Protein AF-A0A7Y2I5K4-F1 (afdb_monomer_lite)

Structure (mmCIF, N/CA/C/O backbone):
data_AF-A0A7Y2I5K4-F1
#
_entry.id   AF-A0A7Y2I5K4-F1
#
loop_
_atom_site.group_PDB
_atom_site.id
_atom_site.type_symbol
_atom_site.label_atom_id
_atom_site.label_alt_id
_atom_site.label_comp_id
_atom_site.label_asym_id
_atom_site.label_entity_id
_atom_site.label_seq_id
_atom_site.pdbx_PDB_ins_code
_atom_site.Cartn_x
_atom_site.Cartn_y
_atom_site.Cartn_z
_atom_site.occupancy
_atom_site.B_iso_or_equiv
_atom_site.auth_seq_id
_atom_site.auth_comp_id
_atom_site.auth_asym_id
_atom_site.auth_atom_id
_atom_site.pdbx_PDB_model_num
ATOM 1 N N . GLY A 1 1 ? 0.818 -4.523 -8.045 1.00 84.44 1 GLY A N 1
ATOM 2 C CA . GLY A 1 1 ? 1.804 -3.692 -7.335 1.00 84.44 1 GLY A CA 1
ATOM 3 C C . GLY A 1 1 ? 1.032 -2.727 -6.488 1.00 84.44 1 GLY A C 1
ATOM 4 O O . GLY A 1 1 ? 0.648 -3.096 -5.394 1.00 84.44 1 GLY A O 1
ATOM 5 N N . GLU A 1 2 ? 0.674 -1.592 -7.070 1.00 87.56 2 GLU A N 1
ATOM 6 C CA . GLU A 1 2 ? -0.222 -0.603 -6.465 1.00 87.56 2 GLU A CA 1
ATOM 7 C C . GLU A 1 2 ? -1.575 -1.184 -6.022 1.00 87.56 2 GLU A C 1
ATOM 9 O O . GLU A 1 2 ? -1.931 -1.066 -4.860 1.00 87.56 2 GLU A O 1
ATOM 14 N N . GLU A 1 3 ? -2.268 -1.934 -6.885 1.00 88.69 3 GLU A N 1
ATOM 15 C CA . GLU A 1 3 ? -3.546 -2.579 -6.524 1.00 88.69 3 GLU A CA 1
ATOM 16 C C . GLU A 1 3 ? -3.444 -3.536 -5.325 1.00 88.69 3 GLU A C 1
ATOM 18 O O . GLU A 1 3 ? -4.376 -3.647 -4.535 1.00 88.69 3 GLU A O 1
ATOM 23 N N . ALA A 1 4 ? -2.305 -4.220 -5.175 1.00 90.06 4 ALA A N 1
ATOM 24 C CA . ALA A 1 4 ? -2.082 -5.110 -4.039 1.00 90.06 4 ALA A CA 1
ATOM 25 C C . ALA A 1 4 ? -1.855 -4.298 -2.756 1.00 90.06 4 ALA A C 1
ATOM 27 O O . ALA A 1 4 ? -2.459 -4.595 -1.734 1.00 90.06 4 ALA A O 1
ATOM 28 N N . ALA A 1 5 ? -1.069 -3.221 -2.839 1.00 91.12 5 ALA A N 1
ATOM 29 C CA . ALA A 1 5 ? -0.848 -2.316 -1.716 1.00 91.12 5 ALA A CA 1
ATOM 30 C C . ALA A 1 5 ? -2.142 -1.603 -1.26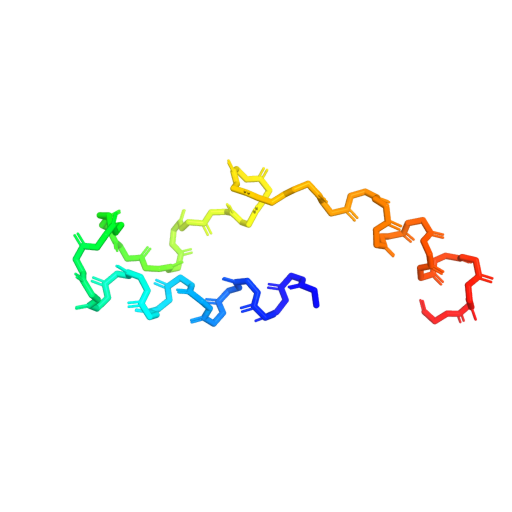7 1.00 91.12 5 ALA A C 1
ATOM 32 O O . ALA A 1 5 ? -2.348 -1.399 -0.074 1.00 91.12 5 ALA A O 1
ATOM 33 N N . LEU A 1 6 ? -3.058 -1.289 -2.193 1.00 90.69 6 LEU A N 1
ATOM 34 C CA . LEU A 1 6 ? -4.386 -0.761 -1.851 1.00 90.69 6 LEU A CA 1
ATOM 35 C C . LEU A 1 6 ? -5.233 -1.772 -1.060 1.00 90.69 6 LEU A C 1
ATOM 37 O O . LEU A 1 6 ? -5.938 -1.387 -0.130 1.00 90.69 6 LEU A O 1
ATOM 41 N N . ALA A 1 7 ? -5.161 -3.063 -1.398 1.00 92.44 7 ALA A N 1
ATOM 42 C CA . ALA A 1 7 ? -5.837 -4.108 -0.628 1.00 92.44 7 ALA A CA 1
ATOM 43 C C . ALA A 1 7 ? -5.213 -4.284 0.768 1.00 92.44 7 ALA A C 1
ATOM 45 O O . ALA A 1 7 ? -5.937 -4.465 1.749 1.00 92.44 7 ALA A O 1
ATOM 46 N N . ASP A 1 8 ? -3.888 -4.162 0.872 1.00 93.38 8 ASP A N 1
ATOM 47 C CA . ASP A 1 8 ? -3.171 -4.237 2.146 1.00 93.38 8 ASP A CA 1
ATOM 48 C C . ASP A 1 8 ? -3.575 -3.102 3.101 1.00 93.38 8 ASP A C 1
ATOM 50 O O . ASP A 1 8 ? -3.662 -3.320 4.309 1.00 93.38 8 ASP A O 1
ATOM 54 N N . PHE A 1 9 ? -3.905 -1.908 2.592 1.00 95.19 9 PHE A N 1
ATOM 55 C CA . PHE A 1 9 ? -4.415 -0.824 3.438 1.00 95.19 9 PHE A CA 1
ATOM 56 C C . PHE A 1 9 ? -5.695 -1.195 4.182 1.00 95.19 9 PHE A C 1
ATOM 58 O O . PHE A 1 9 ? -5.813 -0.864 5.359 1.00 95.19 9 PHE A O 1
ATOM 65 N N . ILE A 1 10 ? -6.625 -1.912 3.546 1.00 93.19 10 ILE A N 1
ATOM 66 C CA . ILE A 1 10 ? -7.848 -2.378 4.219 1.00 93.19 10 ILE A CA 1
ATOM 67 C C . ILE A 1 10 ? -7.472 -3.300 5.381 1.00 93.19 10 ILE A C 1
ATOM 69 O O . ILE A 1 10 ? -7.930 -3.102 6.503 1.00 93.19 10 ILE A O 1
ATOM 73 N N . PHE A 1 11 ? -6.572 -4.253 5.134 1.00 93.94 11 PHE A N 1
ATOM 74 C CA . PHE A 1 11 ? -6.094 -5.172 6.162 1.00 93.94 11 PHE A CA 1
ATOM 75 C C . PHE A 1 11 ? -5.422 -4.441 7.334 1.00 93.94 11 PHE A C 1
ATOM 77 O O . PHE A 1 11 ? -5.703 -4.744 8.492 1.00 93.94 11 PHE A O 1
ATOM 84 N N . PHE A 1 12 ? -4.555 -3.464 7.060 1.00 94.31 12 PHE A N 1
ATOM 85 C CA . PHE A 1 12 ? -3.833 -2.737 8.105 1.00 94.31 12 PHE A CA 1
ATOM 86 C C . PHE A 1 12 ? -4.707 -1.757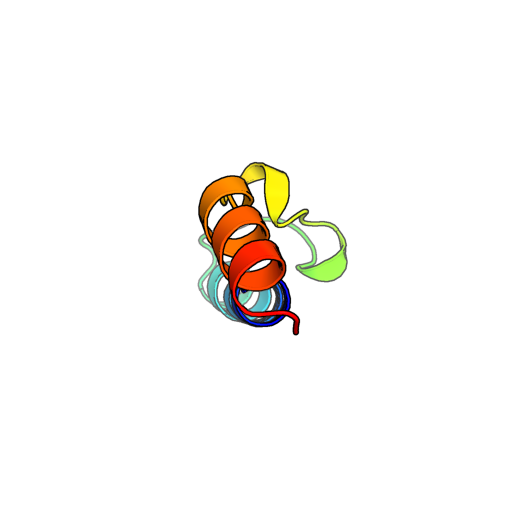 8.892 1.00 94.31 12 PHE A C 1
ATOM 88 O O . PHE A 1 12 ? -4.462 -1.563 10.085 1.00 94.31 12 PHE A O 1
ATOM 95 N N . VAL A 1 13 ? -5.720 -1.162 8.259 1.00 93.81 13 VAL A N 1
ATOM 96 C CA . VAL A 1 13 ? -6.729 -0.346 8.948 1.00 93.81 13 VAL A CA 1
ATOM 97 C C . VAL A 1 13 ? -7.591 -1.230 9.851 1.00 93.81 13 VAL A C 1
ATOM 99 O O . VAL A 1 13 ? -7.743 -0.9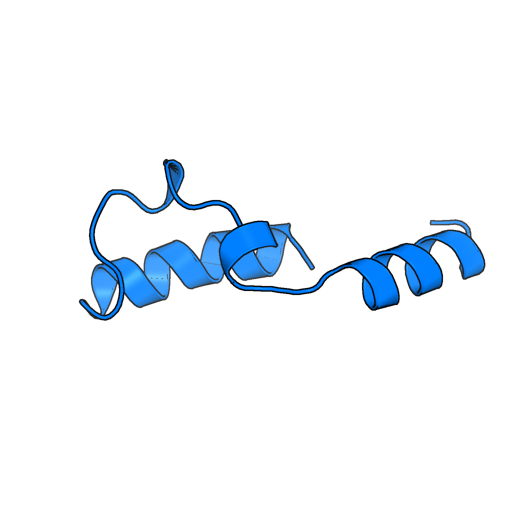22 11.032 1.00 93.81 13 VAL A O 1
ATOM 102 N N . ASP A 1 14 ? -8.067 -2.376 9.356 1.00 93.81 14 ASP A N 1
ATOM 103 C CA . ASP A 1 14 ? -8.866 -3.324 10.148 1.00 93.81 14 ASP A CA 1
ATOM 104 C C . ASP A 1 14 ? -8.070 -3.927 11.318 1.00 93.81 14 ASP A C 1
ATOM 106 O O . ASP A 1 14 ? -8.609 -4.150 12.404 1.00 93.81 14 ASP A O 1
ATOM 110 N N . ALA A 1 15 ? -6.768 -4.157 11.126 1.00 94.94 15 ALA A N 1
ATOM 111 C CA . ALA A 1 15 ? -5.854 -4.603 12.175 1.00 94.94 15 ALA A CA 1
ATOM 112 C C . ALA A 1 15 ? -5.485 -3.495 13.184 1.00 94.94 15 ALA A C 1
ATOM 114 O O . ALA A 1 15 ? -4.815 -3.779 14.180 1.00 94.94 15 ALA A O 1
ATOM 115 N N . GLY A 1 16 ? -5.885 -2.242 12.936 1.00 93.19 16 GLY A N 1
ATOM 116 C CA . GLY A 1 16 ? -5.576 -1.084 13.777 1.00 93.19 16 GLY A CA 1
ATOM 117 C C . GLY A 1 16 ? -4.120 -0.611 13.701 1.00 93.19 16 GLY A C 1
ATOM 118 O O . GLY A 1 16 ? -3.665 0.106 14.588 1.00 93.19 16 GLY A O 1
ATOM 119 N N . GLN A 1 17 ? -3.367 -1.026 12.677 1.00 94.00 17 GLN A N 1
ATOM 120 C CA . GLN A 1 17 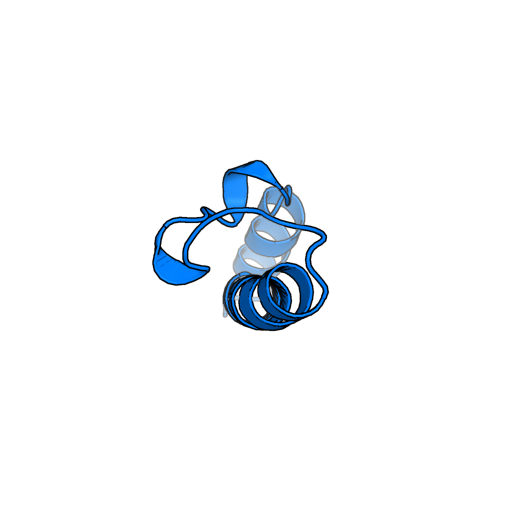? -1.985 -0.583 12.455 1.00 94.00 17 GLN A CA 1
ATOM 121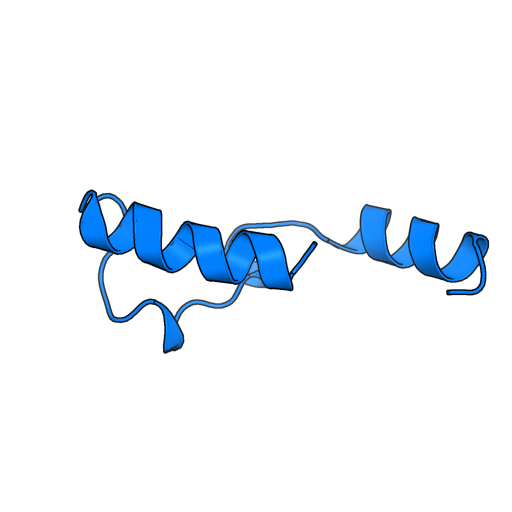 C C . GLN A 1 17 ? -1.904 0.747 11.701 1.00 94.00 17 GLN A C 1
ATOM 123 O O . GLN A 1 17 ? -0.911 1.460 11.845 1.00 94.00 17 GLN A O 1
ATOM 128 N N . LEU A 1 18 ? -2.922 1.073 10.903 1.00 92.94 18 LEU A N 1
ATOM 129 C CA . LEU A 1 18 ? -3.050 2.348 10.200 1.00 92.94 18 LEU A CA 1
ATOM 130 C C . LEU A 1 18 ? -4.338 3.054 10.627 1.00 92.94 18 LEU A C 1
ATOM 132 O O . LEU A 1 18 ? -5.370 2.418 10.828 1.00 92.94 18 LEU A O 1
ATOM 136 N N . GLU A 1 19 ? -4.262 4.376 10.768 1.00 89.19 19 GLU A N 1
ATOM 137 C CA . GLU A 1 19 ? -5.393 5.220 11.152 1.00 89.19 19 GLU A CA 1
ATOM 138 C C . GLU A 1 19 ? -6.010 5.913 9.931 1.00 89.19 19 GLU A C 1
ATOM 140 O O . GLU A 1 19 ? -5.299 6.398 9.050 1.00 89.19 19 GLU A O 1
ATOM 145 N N . GLY A 1 20 ? -7.342 6.015 9.923 1.00 87.00 20 GLY A N 1
ATOM 146 C CA . GLY A 1 20 ? -8.113 6.654 8.854 1.00 87.00 20 GLY A CA 1
ATOM 147 C C . GLY A 1 20 ? -8.700 5.664 7.841 1.00 87.00 20 GLY A C 1
ATOM 148 O O . GLY A 1 20 ? -8.461 4.459 7.929 1.00 87.00 20 GLY A O 1
ATOM 149 N N . PRO A 1 21 ? -9.531 6.142 6.899 1.00 91.31 21 PRO A N 1
ATOM 150 C CA . PRO A 1 21 ? -10.095 5.281 5.872 1.00 91.31 21 PRO A CA 1
ATOM 151 C C . PRO A 1 21 ? -9.005 4.871 4.876 1.00 91.31 21 PRO A C 1
ATOM 153 O O . PRO A 1 21 ? -8.257 5.709 4.375 1.00 91.31 21 PRO A O 1
ATOM 156 N N . ALA A 1 22 ? -8.955 3.581 4.533 1.00 89.81 22 ALA A N 1
ATOM 157 C CA . ALA A 1 22 ? -7.984 3.039 3.577 1.00 89.81 22 ALA A CA 1
ATOM 158 C C . ALA A 1 22 ? -7.991 3.769 2.215 1.00 89.81 22 ALA A C 1
ATOM 160 O O . ALA A 1 22 ? -6.970 3.807 1.538 1.00 89.81 22 ALA A O 1
ATOM 161 N N . SER A 1 23 ? -9.120 4.379 1.831 1.00 92.00 23 SER A N 1
ATOM 162 C CA . SER A 1 23 ? -9.273 5.170 0.602 1.00 92.00 23 SER A CA 1
ATOM 163 C C . SER A 1 23 ? -8.461 6.464 0.566 1.00 92.00 23 SER A C 1
ATOM 165 O O . SER A 1 23 ? -8.213 6.982 -0.519 1.00 92.00 23 SER A O 1
ATOM 167 N N . ASP A 1 24 ? -8.085 6.999 1.727 1.00 93.25 24 ASP A N 1
ATOM 168 C CA . ASP A 1 24 ? -7.377 8.279 1.829 1.00 93.25 24 ASP A CA 1
ATOM 169 C C . ASP A 1 24 ? -5.854 8.076 1.917 1.00 93.25 24 ASP A C 1
ATOM 171 O O . ASP A 1 24 ? -5.087 9.039 1.835 1.00 93.25 24 ASP A O 1
ATOM 175 N N . LEU A 1 25 ? -5.409 6.823 2.067 1.00 92.25 25 LEU A N 1
ATOM 176 C CA . LEU A 1 25 ? -4.003 6.443 2.120 1.00 92.25 25 LEU A CA 1
ATOM 177 C C . LEU A 1 25 ? -3.431 6.319 0.705 1.00 92.25 25 LEU A C 1
ATOM 179 O O . LEU A 1 25 ? -4.038 5.722 -0.185 1.00 92.25 25 LEU A O 1
ATOM 183 N N . LYS A 1 26 ? -2.233 6.866 0.497 1.00 91.81 26 LYS A N 1
ATOM 184 C CA . LYS A 1 26 ? -1.535 6.810 -0.791 1.00 91.81 26 LYS A CA 1
ATOM 185 C C . LYS A 1 26 ? -0.464 5.743 -0.751 1.00 91.81 26 LYS A C 1
ATOM 187 O O . LYS A 1 26 ? 0.365 5.739 0.153 1.00 91.81 26 LYS A O 1
ATOM 192 N N . VAL A 1 27 ? -0.450 4.857 -1.741 1.00 92.12 27 VAL A N 1
ATOM 193 C CA . VAL A 1 27 ? 0.527 3.763 -1.801 1.00 92.12 27 VAL A CA 1
ATOM 194 C C . VAL A 1 27 ? 1.955 4.306 -1.829 1.00 92.12 27 VAL A C 1
ATOM 196 O O . VAL A 1 27 ? 2.833 3.733 -1.187 1.00 92.12 27 VAL A O 1
ATOM 199 N N . GLU A 1 28 ? 2.191 5.430 -2.504 1.00 91.00 28 GLU A N 1
ATOM 200 C CA . GLU A 1 28 ? 3.521 6.028 -2.654 1.00 91.00 28 GLU A CA 1
ATOM 201 C C . GLU A 1 28 ? 4.106 6.571 -1.344 1.00 91.00 28 GLU A C 1
ATOM 203 O O . GLU A 1 28 ? 5.324 6.712 -1.238 1.00 91.00 28 GLU A O 1
ATOM 208 N N . ASP A 1 29 ? 3.268 6.826 -0.334 1.00 92.00 29 ASP A N 1
ATOM 209 C CA . ASP A 1 29 ? 3.726 7.259 0.989 1.00 92.00 29 ASP A CA 1
ATOM 210 C C . ASP A 1 29 ? 4.333 6.090 1.797 1.00 92.00 29 ASP A C 1
ATOM 212 O O . ASP A 1 29 ? 5.091 6.314 2.743 1.00 92.00 29 ASP A O 1
ATOM 216 N N . PHE A 1 30 ? 4.045 4.839 1.413 1.00 92.25 30 PHE A N 1
ATOM 217 C CA . PHE A 1 30 ? 4.445 3.628 2.145 1.00 92.25 30 PHE A CA 1
ATOM 218 C C . PHE A 1 30 ? 5.293 2.653 1.306 1.00 92.25 30 PHE A C 1
ATOM 220 O O . PHE A 1 30 ? 6.117 1.922 1.860 1.00 92.25 30 PHE A O 1
ATOM 227 N N . TRP A 1 31 ? 5.142 2.648 -0.023 1.00 94.19 31 TRP A N 1
ATOM 228 C CA . TRP A 1 31 ? 5.870 1.774 -0.945 1.00 94.19 31 TRP A CA 1
ATOM 229 C C . TRP A 1 31 ? 6.633 2.558 -2.009 1.00 94.19 31 TRP A C 1
ATOM 231 O O . TRP A 1 31 ? 6.097 3.412 -2.709 1.00 94.19 31 TRP A O 1
ATOM 241 N N . TYR A 1 32 ? 7.886 2.159 -2.230 1.00 94.56 32 TYR A N 1
ATOM 242 C CA . TYR A 1 32 ? 8.680 2.638 -3.356 1.00 94.56 32 TYR A CA 1
ATOM 243 C C . TYR A 1 32 ? 8.458 1.756 -4.595 1.00 94.56 32 TYR A C 1
ATOM 245 O O . TYR A 1 32 ? 9.068 0.693 -4.732 1.00 94.56 32 TYR A O 1
ATOM 253 N N . LEU A 1 33 ? 7.578 2.193 -5.504 1.00 93.25 33 LEU A N 1
ATOM 254 C CA . LEU A 1 33 ? 7.170 1.415 -6.687 1.00 93.25 33 LEU A CA 1
ATOM 255 C C . LEU A 1 33 ? 8.055 1.605 -7.928 1.00 93.25 33 LEU A C 1
ATOM 257 O O . LEU A 1 33 ? 7.975 0.797 -8.852 1.00 93.25 33 LEU A O 1
ATOM 261 N N . ALA A 1 34 ? 8.967 2.581 -7.937 1.00 93.81 34 ALA A N 1
ATOM 262 C CA . ALA A 1 34 ? 9.773 2.885 -9.123 1.00 93.81 34 ALA A CA 1
ATOM 263 C C . ALA A 1 34 ? 10.532 1.675 -9.727 1.00 93.81 34 ALA A C 1
ATOM 265 O O . ALA A 1 34 ? 10.594 1.575 -10.954 1.00 93.81 34 ALA A O 1
ATOM 266 N N . PRO A 1 35 ? 11.079 0.716 -8.945 1.00 93.81 35 PRO A N 1
ATOM 267 C CA . PRO A 1 35 ? 11.701 -0.481 -9.514 1.00 93.81 35 PRO A CA 1
ATOM 268 C C . PRO A 1 35 ? 10.699 -1.403 -10.223 1.00 93.81 35 PRO A C 1
ATOM 270 O O . PRO A 1 35 ? 11.032 -1.999 -11.249 1.00 93.81 35 PRO A O 1
ATOM 273 N N . LEU A 1 36 ? 9.475 -1.518 -9.698 1.00 90.62 36 LEU A N 1
ATOM 274 C CA . LEU A 1 36 ? 8.401 -2.286 -10.326 1.00 90.62 36 LEU A CA 1
ATOM 275 C C . LEU A 1 36 ? 7.958 -1.620 -11.632 1.00 90.62 36 LEU A C 1
ATOM 277 O O . LEU A 1 36 ? 7.795 -2.310 -12.636 1.00 90.62 36 LEU A O 1
ATOM 281 N N . ASP A 1 37 ? 7.812 -0.297 -11.637 1.00 92.12 37 ASP A N 1
ATOM 282 C CA . ASP A 1 37 ? 7.422 0.452 -12.834 1.00 92.12 37 ASP A CA 1
ATOM 283 C C . ASP A 1 37 ? 8.494 0.367 -13.924 1.00 92.12 37 ASP A C 1
ATOM 285 O O . ASP A 1 37 ? 8.185 0.103 -15.087 1.00 92.12 37 ASP A O 1
ATOM 289 N N . ALA A 1 38 ? 9.774 0.468 -13.549 1.00 94.56 38 ALA A N 1
ATOM 290 C CA . ALA A 1 38 ? 10.888 0.245 -14.468 1.00 94.56 38 ALA A CA 1
ATOM 291 C C . ALA A 1 38 ? 10.889 -1.184 -15.043 1.00 94.56 38 ALA A C 1
ATOM 293 O O . ALA A 1 38 ? 11.177 -1.383 -16.227 1.00 94.56 38 ALA A O 1
ATOM 294 N 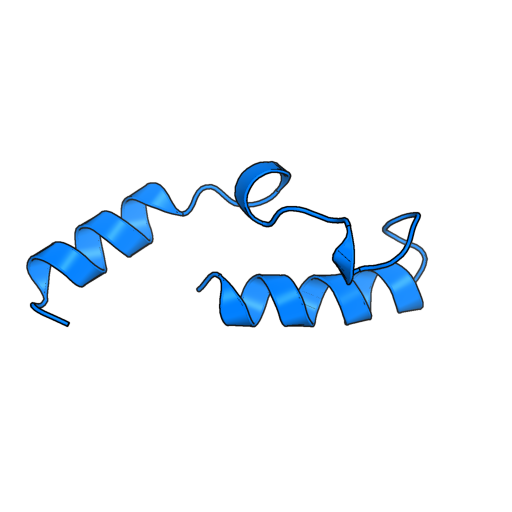N . ALA A 1 39 ? 10.546 -2.188 -14.228 1.00 93.75 39 ALA A N 1
ATOM 295 C CA . ALA A 1 39 ? 10.426 -3.568 -14.686 1.00 93.75 39 ALA A CA 1
ATOM 296 C C . ALA A 1 39 ? 9.253 -3.751 -15.664 1.00 93.75 39 ALA A C 1
ATOM 298 O O . ALA A 1 39 ? 9.440 -4.374 -16.708 1.00 93.75 39 ALA A O 1
ATOM 299 N N . LYS A 1 40 ? 8.078 -3.173 -15.377 1.00 91.38 40 LYS A N 1
ATOM 300 C CA . LYS A 1 40 ? 6.917 -3.184 -16.286 1.00 91.38 40 LYS A CA 1
ATOM 301 C C . LYS A 1 40 ? 7.250 -2.541 -17.633 1.00 91.38 40 LYS A C 1
ATOM 303 O O . LYS A 1 40 ? 7.064 -3.173 -18.670 1.00 91.38 40 LYS A O 1
ATOM 308 N N . ALA A 1 41 ? 7.868 -1.357 -17.609 1.00 92.69 41 ALA A N 1
ATOM 309 C CA . ALA A 1 41 ? 8.293 -0.648 -18.814 1.00 92.69 41 ALA A CA 1
ATOM 310 C C . ALA A 1 41 ? 9.264 -1.476 -19.674 1.00 92.69 41 ALA A C 1
ATOM 312 O O . ALA A 1 41 ? 9.178 -1.468 -20.900 1.00 92.69 41 ALA A O 1
ATOM 313 N N . LYS A 1 42 ? 10.169 -2.235 -19.043 1.00 93.12 42 LYS A N 1
ATOM 314 C CA . LYS A 1 42 ? 11.092 -3.138 -19.745 1.00 93.12 42 LYS A CA 1
ATOM 315 C C . LYS A 1 42 ? 10.402 -4.374 -20.335 1.00 93.12 42 LYS A C 1
ATOM 317 O O . LYS A 1 42 ? 10.881 -4.907 -21.333 1.00 93.12 42 LYS A O 1
ATOM 322 N N . LEU A 1 43 ? 9.323 -4.846 -19.713 1.00 90.94 43 LEU A N 1
ATOM 323 C CA . LEU A 1 43 ? 8.561 -6.017 -20.156 1.00 90.94 43 LEU A CA 1
ATOM 324 C C . LEU A 1 43 ? 7.517 -5.687 -21.237 1.00 90.94 43 LEU A C 1
ATOM 326 O O . LEU A 1 43 ? 7.028 -6.611 -21.879 1.00 90.94 43 LEU A O 1
ATOM 330 N N . GLY A 1 44 ? 7.222 -4.404 -21.478 1.00 74.69 44 GLY A N 1
ATOM 331 C CA . GLY A 1 44 ? 6.287 -3.964 -22.520 1.00 74.69 44 GLY A CA 1
ATOM 332 C C . GLY A 1 44 ? 4.810 -4.194 -22.182 1.00 74.69 44 GLY A C 1
ATOM 333 O O . GLY A 1 44 ? 3.996 -4.255 -23.100 1.00 74.69 44 GLY A O 1
ATOM 334 N N . ASN A 1 45 ? 4.491 -4.329 -20.891 1.00 59.31 45 ASN A N 1
ATOM 335 C CA . ASN A 1 45 ? 3.128 -4.432 -20.362 1.00 59.31 45 ASN A CA 1
ATOM 336 C C . ASN A 1 45 ? 2.672 -3.111 -19.748 1.00 59.31 45 ASN A C 1
ATOM 338 O O . ASN A 1 45 ? 3.465 -2.535 -18.965 1.00 59.31 45 ASN A O 1
#

Foldseek 3Di:
DQVVLLVVLVVCVVVVNDDDDSVVDGSVVPDDCVVVVVVCVVVVD

Secondary structure (DSSP, 8-state):
-HHHHHHHHHHHHHTTSS-S-GGG--GGGT---HHHHHHHHHHT-

Sequence (45 aa):
GEEAALADFIFFVDAGQLEGPASDLKVEDFWYLAPLDAAKAKLGN

Radius of gyration: 12.54 Å; chains: 1; bounding box: 22×14×36 Å

pLDDT: mean 90.99, std 5.84, range [59.31, 95.19]